Protein AF-A0A0R2H133-F1 (afdb_monomer_lite)

pLDDT: mean 71.97, std 18.4, range [38.16, 90.69]

Organism: NCBI:txid148604

Foldseek 3Di:
DDPVVPVVVVVVPVPPPDPPVVLVVVLLVVLVVCVVVVHDPLVNLVVQCVSVVHDSVVSVVVVVVSD

Radius of gyration: 15.89 Å; chains: 1; bounding box: 27×43×35 Å

Secondary structure (DSSP, 8-state):
--GGGTTTTHHHHTTSS-TTHHHHHHHHHHHHHHHHTT--HHHHHHHHHHHHT--HHHHHHHHHHH-

Structure (mmCIF, N/CA/C/O backbone):
data_AF-A0A0R2H133-F1
#
_entry.id   AF-A0A0R2H133-F1
#
loop_
_atom_site.group_PDB
_atom_site.id
_atom_site.type_symbol
_atom_site.label_atom_id
_atom_site.label_alt_id
_atom_site.label_comp_id
_atom_site.label_asym_id
_atom_site.label_entity_id
_atom_site.label_seq_id
_atom_site.pdbx_PDB_ins_code
_atom_site.Cartn_x
_atom_site.Cartn_y
_atom_site.Cartn_z
_atom_site.occupancy
_atom_site.B_iso_or_equiv
_atom_site.auth_seq_id
_atom_site.auth_comp_id
_atom_site.auth_asym_id
_atom_site.auth_atom_id
_atom_site.pdbx_PDB_model_num
ATOM 1 N N . MET A 1 1 ? -16.090 -31.924 -24.427 1.00 38.16 1 MET A N 1
ATOM 2 C CA . MET A 1 1 ? -14.669 -31.507 -24.474 1.00 38.16 1 MET A CA 1
ATOM 3 C C . MET A 1 1 ? -14.564 -30.155 -23.775 1.00 38.16 1 MET A C 1
ATOM 5 O O . MET A 1 1 ? -15.474 -29.351 -23.908 1.00 38.16 1 MET A O 1
ATOM 9 N N . ASN A 1 2 ? -13.577 -29.996 -22.898 1.00 42.81 2 ASN A N 1
ATOM 10 C CA . ASN A 1 2 ? -13.639 -29.197 -21.669 1.00 42.81 2 ASN A CA 1
ATOM 11 C C . ASN A 1 2 ? -13.422 -27.678 -21.904 1.00 42.81 2 ASN A C 1
ATOM 13 O O . ASN A 1 2 ? -12.330 -27.271 -22.290 1.00 42.81 2 ASN A O 1
ATOM 17 N N . LEU A 1 3 ? -14.435 -26.838 -21.641 1.00 50.22 3 LEU A N 1
ATOM 18 C CA . LEU A 1 3 ? -14.367 -25.363 -21.747 1.00 50.22 3 LEU A CA 1
ATOM 19 C C . LEU A 1 3 ? -13.476 -24.703 -20.673 1.00 50.22 3 LEU A C 1
ATOM 21 O O . LEU A 1 3 ? -13.200 -23.509 -20.752 1.00 50.22 3 LEU A O 1
ATOM 25 N N . GLN A 1 4 ? -12.982 -25.466 -19.692 1.00 54.12 4 GLN A N 1
ATOM 26 C CA . GLN A 1 4 ? -12.187 -24.939 -18.578 1.00 54.12 4 GLN A CA 1
ATOM 27 C C . GLN A 1 4 ? -10.736 -24.578 -18.938 1.00 54.12 4 GLN A C 1
ATOM 29 O O . GLN A 1 4 ? -10.058 -23.936 -18.140 1.00 54.12 4 GLN A O 1
ATOM 34 N N . MET A 1 5 ? -10.246 -24.943 -20.129 1.00 47.97 5 MET A N 1
ATOM 35 C CA . MET A 1 5 ? -8.862 -24.643 -20.529 1.00 47.97 5 MET A CA 1
ATOM 36 C C . MET A 1 5 ? -8.655 -23.245 -21.122 1.00 47.97 5 MET A C 1
ATOM 38 O O . MET A 1 5 ? -7.513 -22.829 -21.245 1.00 47.97 5 MET A O 1
ATOM 42 N N . ARG A 1 6 ? -9.711 -22.485 -21.447 1.00 50.97 6 ARG A N 1
ATOM 43 C CA . ARG A 1 6 ? -9.543 -21.145 -22.048 1.00 50.97 6 ARG A CA 1
ATOM 44 C C . ARG A 1 6 ? -9.304 -20.021 -21.039 1.00 50.97 6 ARG A C 1
ATOM 46 O O . ARG A 1 6 ? -8.782 -18.986 -21.421 1.00 50.97 6 ARG A O 1
ATOM 53 N N . LEU A 1 7 ? -9.626 -20.230 -19.762 1.00 51.03 7 LEU A N 1
ATOM 54 C CA . LEU A 1 7 ? -9.500 -19.185 -18.738 1.00 51.03 7 LEU A CA 1
ATOM 55 C C . LEU A 1 7 ? -8.074 -19.037 -18.173 1.00 51.03 7 LEU A C 1
ATOM 57 O O . LEU A 1 7 ? -7.807 -18.124 -17.395 1.00 51.03 7 LEU A O 1
ATOM 61 N N . LYS A 1 8 ? -7.153 -19.955 -18.503 1.00 49.38 8 LYS A N 1
ATOM 62 C CA . LYS A 1 8 ? -5.774 -19.917 -17.987 1.00 49.38 8 LYS A CA 1
ATOM 63 C C . LYS A 1 8 ? -4.808 -19.121 -18.862 1.00 49.38 8 LYS A C 1
ATOM 65 O O . LYS A 1 8 ? -3.788 -18.674 -18.341 1.00 49.38 8 LYS A O 1
ATOM 70 N N . ASP A 1 9 ? -5.128 -18.906 -20.134 1.00 48.12 9 ASP A N 1
ATOM 71 C CA . ASP A 1 9 ? -4.222 -18.230 -21.067 1.00 48.12 9 ASP A CA 1
ATOM 72 C C . ASP A 1 9 ? -4.327 -16.699 -21.018 1.00 48.12 9 ASP A C 1
ATOM 74 O O . ASP A 1 9 ? -3.328 -16.015 -21.231 1.00 48.12 9 ASP A O 1
ATOM 78 N N . GLU A 1 10 ? -5.462 -16.137 -20.592 1.00 47.81 10 GLU A N 1
ATOM 79 C CA . GLU A 1 10 ? -5.584 -14.680 -20.403 1.00 47.81 10 GLU A CA 1
ATOM 80 C C . GLU A 1 10 ? -4.791 -14.170 -19.189 1.00 47.81 10 GLU A C 1
ATOM 82 O O . GLU A 1 10 ? -4.341 -13.029 -19.177 1.00 47.81 10 GLU A O 1
ATOM 87 N N . ARG A 1 11 ? -4.491 -15.031 -18.203 1.00 48.44 11 ARG A N 1
ATOM 88 C CA . ARG A 1 11 ? -3.620 -14.664 -17.069 1.00 48.44 11 ARG A CA 1
ATOM 89 C C . ARG A 1 11 ? -2.133 -14.583 -17.457 1.00 48.44 11 ARG A C 1
ATOM 91 O O . ARG A 1 11 ? -1.324 -14.108 -16.667 1.00 48.44 11 ARG A O 1
ATOM 98 N N . ARG A 1 12 ? -1.739 -15.062 -18.643 1.00 47.50 12 ARG A N 1
ATOM 99 C CA . ARG A 1 12 ? -0.330 -15.071 -19.086 1.00 47.50 12 ARG A CA 1
ATOM 100 C C . ARG A 1 12 ? 0.007 -14.026 -20.145 1.00 47.50 12 ARG A C 1
ATOM 102 O O . ARG A 1 12 ? 1.191 -13.811 -20.380 1.00 47.50 12 ARG A O 1
ATOM 109 N N . LEU A 1 13 ? -0.985 -13.372 -20.747 1.00 47.22 13 LEU A N 1
ATOM 110 C CA . LEU A 1 13 ? -0.761 -12.379 -21.805 1.00 47.22 13 LEU A CA 1
ATOM 111 C C . LEU A 1 13 ? -0.595 -10.938 -21.289 1.00 47.22 13 LEU A C 1
ATOM 113 O O . LEU A 1 13 ? -0.072 -10.106 -22.015 1.00 47.22 13 LEU A O 1
ATOM 117 N N . GLY A 1 14 ? -0.926 -10.653 -20.026 1.00 45.22 14 GLY A N 1
ATOM 118 C CA . GLY A 1 14 ? -0.714 -9.333 -19.405 1.00 45.22 14 GLY A CA 1
ATOM 119 C C . GLY A 1 14 ? 0.690 -9.084 -18.830 1.00 45.22 14 GLY A C 1
ATOM 120 O O . GLY A 1 14 ? 0.863 -8.158 -18.050 1.00 45.22 14 GLY A O 1
ATOM 121 N N . LEU A 1 15 ? 1.684 -9.929 -19.136 1.00 51.53 15 LEU A N 1
ATOM 122 C CA . LEU A 1 15 ? 3.034 -9.854 -18.546 1.00 51.53 15 LEU A CA 1
ATOM 123 C C . LEU A 1 15 ? 4.112 -9.301 -19.495 1.00 51.53 15 LEU A C 1
ATOM 125 O O . LEU A 1 15 ? 5.278 -9.260 -19.106 1.00 51.53 15 LEU A O 1
ATOM 129 N N . SER A 1 16 ? 3.762 -8.891 -20.721 1.00 47.56 16 SER A N 1
ATOM 130 C CA . SER A 1 16 ? 4.768 -8.567 -21.749 1.00 47.56 16 SER A CA 1
ATOM 131 C C . SER A 1 16 ? 4.712 -7.179 -22.383 1.00 47.56 16 SER A C 1
ATOM 133 O O . SER A 1 16 ? 5.563 -6.915 -23.224 1.00 47.56 16 SER A O 1
ATOM 135 N N . GLU A 1 17 ? 3.849 -6.263 -21.943 1.00 44.00 17 GLU A N 1
ATOM 136 C CA . GLU A 1 17 ? 3.909 -4.855 -22.368 1.00 44.00 17 GLU A CA 1
ATOM 137 C C . GLU A 1 17 ? 3.586 -3.930 -21.182 1.00 44.00 17 GLU A C 1
ATOM 139 O O . GLU A 1 17 ? 2.446 -3.858 -20.743 1.00 44.00 17 GLU A O 1
ATOM 144 N N . GLY A 1 18 ? 4.601 -3.236 -20.644 1.00 43.91 18 GLY A N 1
ATOM 145 C CA . GLY A 1 18 ? 4.406 -2.100 -19.728 1.00 43.91 18 GLY A CA 1
ATOM 146 C C . GLY A 1 18 ? 4.824 -2.309 -18.267 1.00 43.91 18 GLY A C 1
ATOM 147 O O . GLY A 1 18 ? 4.014 -2.146 -17.360 1.00 43.91 18 GLY A O 1
ATOM 148 N N . SER A 1 19 ? 6.105 -2.589 -18.000 1.00 46.78 19 SER A N 1
ATOM 149 C CA . SER A 1 19 ? 6.703 -2.716 -16.651 1.00 46.78 19 SER A CA 1
ATOM 150 C C . SER A 1 19 ? 6.694 -1.440 -15.773 1.00 46.78 19 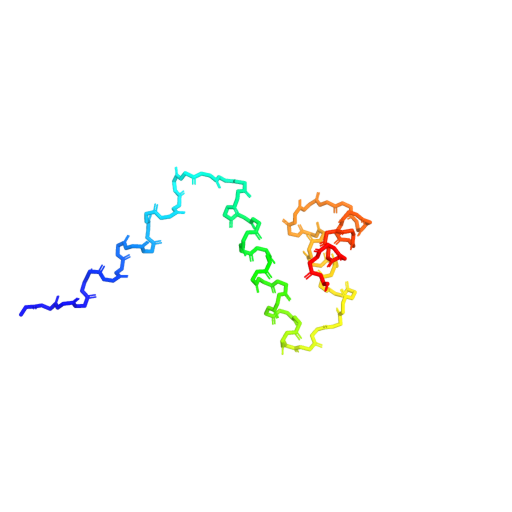SER A C 1
ATOM 152 O O . SER A 1 19 ? 7.510 -1.322 -14.861 1.00 46.78 19 SER A O 1
ATOM 154 N N . ALA A 1 20 ? 5.796 -0.485 -16.025 1.00 47.53 20 ALA A N 1
ATOM 155 C CA . ALA A 1 20 ? 5.596 0.715 -15.211 1.00 47.53 20 ALA A CA 1
ATOM 156 C C . ALA A 1 20 ? 4.127 0.865 -14.773 1.00 47.53 20 ALA A C 1
ATOM 158 O O . ALA A 1 20 ? 3.873 1.023 -13.585 1.00 47.53 20 ALA A O 1
ATOM 159 N N . GLU A 1 21 ? 3.161 0.708 -15.683 1.00 47.22 21 GLU A N 1
ATOM 160 C CA . GLU A 1 21 ? 1.728 0.842 -15.363 1.00 47.22 21 GLU A CA 1
ATOM 161 C C . GLU A 1 21 ? 1.154 -0.370 -14.617 1.00 47.22 21 GLU A C 1
ATOM 163 O O . GLU A 1 21 ? 0.437 -0.200 -13.633 1.00 47.22 21 GLU A O 1
ATOM 168 N N . GLY A 1 22 ? 1.544 -1.597 -14.983 1.00 49.38 22 GLY A N 1
ATOM 169 C CA . GLY A 1 22 ? 1.050 -2.801 -14.299 1.00 49.38 22 GLY A CA 1
ATOM 170 C C . GLY A 1 22 ? 1.568 -2.962 -12.863 1.00 49.38 22 GLY A C 1
ATOM 171 O O . GLY A 1 22 ? 0.907 -3.577 -12.030 1.00 49.38 22 GLY A O 1
ATOM 172 N N . CYS A 1 23 ? 2.738 -2.390 -12.550 1.00 54.78 23 CYS A N 1
ATOM 173 C CA . CYS A 1 23 ? 3.259 -2.342 -11.180 1.00 54.78 23 CYS A CA 1
ATOM 174 C C . CYS A 1 23 ? 2.479 -1.351 -10.311 1.00 54.78 23 CYS A C 1
ATOM 176 O O . CYS A 1 23 ? 2.270 -1.622 -9.129 1.00 54.78 23 CYS A O 1
ATOM 178 N N . ASP A 1 24 ? 2.057 -0.218 -10.877 1.00 61.78 24 ASP A N 1
ATOM 179 C CA . ASP A 1 24 ? 1.257 0.780 -10.168 1.00 61.78 24 ASP A CA 1
ATOM 180 C C . ASP A 1 24 ? -0.115 0.218 -9.807 1.00 61.78 24 ASP A C 1
ATOM 182 O O . ASP A 1 24 ? -0.492 0.237 -8.639 1.00 61.78 24 ASP A O 1
ATOM 186 N N . GLU A 1 25 ? -0.807 -0.382 -10.775 1.00 62.53 25 GLU A N 1
ATOM 187 C CA . GLU A 1 25 ? -2.145 -0.945 -10.571 1.00 62.53 25 GLU A CA 1
ATOM 188 C C . GLU A 1 25 ? -2.136 -2.075 -9.523 1.00 62.53 25 GLU A C 1
ATOM 190 O O . GLU A 1 25 ? -2.962 -2.088 -8.610 1.00 62.53 25 GLU A O 1
ATOM 195 N N . MET A 1 26 ? -1.120 -2.952 -9.550 1.00 70.50 26 MET A N 1
ATOM 196 C CA . MET A 1 26 ? -0.912 -3.961 -8.499 1.00 70.50 26 MET A CA 1
ATOM 197 C C . MET A 1 26 ? -0.574 -3.350 -7.132 1.00 70.50 26 MET A C 1
ATOM 199 O O . MET A 1 26 ? -0.951 -3.909 -6.103 1.00 70.50 26 MET A O 1
ATOM 203 N N . THR A 1 27 ? 0.145 -2.225 -7.096 1.00 76.06 27 THR A N 1
ATOM 204 C CA . THR A 1 27 ? 0.509 -1.552 -5.840 1.00 76.06 27 THR A CA 1
ATOM 205 C C . THR A 1 27 ? -0.708 -0.900 -5.191 1.00 76.06 27 THR A C 1
ATOM 207 O O . THR A 1 27 ? -0.862 -0.978 -3.974 1.00 76.06 27 THR A O 1
ATOM 210 N N . VAL A 1 28 ? -1.588 -0.297 -5.990 1.00 79.62 28 VAL A N 1
ATOM 211 C CA . VAL A 1 28 ? -2.849 0.289 -5.523 1.00 79.62 28 VAL A CA 1
ATOM 212 C C . VAL A 1 28 ? -3.776 -0.793 -4.970 1.00 79.62 28 VAL A C 1
ATOM 214 O O . VAL A 1 28 ? -4.241 -0.672 -3.836 1.00 79.62 28 VAL A O 1
ATOM 217 N N . ASP A 1 29 ? -3.989 -1.883 -5.715 1.00 83.06 29 ASP A N 1
ATOM 218 C CA . ASP A 1 29 ? -4.824 -3.011 -5.272 1.00 83.06 29 ASP A CA 1
ATOM 219 C C . ASP A 1 29 ? -4.283 -3.633 -3.970 1.00 83.06 29 ASP A C 1
ATOM 221 O O . ASP A 1 29 ? -5.026 -3.897 -3.020 1.00 83.06 29 ASP A O 1
ATOM 225 N N . TRP A 1 30 ? -2.955 -3.748 -3.863 1.00 84.62 30 TRP A N 1
ATOM 226 C CA . TRP A 1 30 ? -2.290 -4.200 -2.646 1.00 84.62 30 TRP A CA 1
ATOM 227 C C . TRP A 1 30 ? -2.497 -3.250 -1.458 1.00 84.62 30 TRP A C 1
ATOM 229 O O . TRP A 1 30 ? -2.821 -3.717 -0.367 1.00 84.62 30 TRP A O 1
ATOM 239 N N . ILE A 1 31 ? -2.379 -1.929 -1.643 1.00 85.81 31 ILE A N 1
ATOM 240 C CA . ILE A 1 31 ? -2.652 -0.934 -0.589 1.00 85.81 31 ILE A CA 1
ATOM 241 C C . ILE A 1 31 ? -4.092 -1.063 -0.081 1.00 85.81 31 ILE A C 1
ATOM 243 O O . ILE A 1 31 ? -4.300 -1.126 1.135 1.00 85.81 31 ILE A O 1
ATOM 247 N N . TYR A 1 32 ? -5.075 -1.167 -0.979 1.00 85.44 32 TYR A N 1
ATOM 248 C CA . TYR A 1 32 ? -6.477 -1.355 -0.597 1.00 85.44 32 TYR A CA 1
ATOM 249 C C . TYR A 1 32 ? -6.700 -2.672 0.153 1.00 85.44 32 TYR A C 1
ATOM 251 O O . TYR A 1 32 ? -7.396 -2.694 1.169 1.00 85.44 32 TYR A O 1
ATOM 259 N N . ALA A 1 33 ? -6.064 -3.765 -0.276 1.00 87.12 33 ALA A N 1
ATOM 260 C CA . ALA A 1 33 ? -6.129 -5.038 0.433 1.00 87.12 33 ALA A CA 1
ATOM 261 C C . ALA A 1 33 ? -5.531 -4.947 1.849 1.00 87.12 33 ALA A C 1
ATOM 263 O O . ALA A 1 33 ? -6.052 -5.558 2.785 1.00 87.12 33 ALA A O 1
ATOM 264 N N . LEU A 1 34 ? -4.452 -4.184 2.044 1.00 86.19 34 LEU A N 1
ATOM 265 C CA . LEU A 1 34 ? -3.862 -3.950 3.366 1.00 86.19 34 LEU A CA 1
ATOM 266 C C . LEU A 1 34 ? -4.771 -3.090 4.260 1.00 86.19 34 LEU A C 1
ATOM 268 O O . LEU A 1 34 ? -4.940 -3.405 5.440 1.00 86.19 34 LEU A O 1
ATOM 272 N N . GLN A 1 35 ? -5.408 -2.056 3.703 1.00 85.94 35 GLN A N 1
ATOM 273 C CA . GLN A 1 35 ? -6.404 -1.244 4.412 1.00 85.94 35 GLN A CA 1
ATOM 274 C C . GLN A 1 35 ? -7.623 -2.078 4.832 1.00 85.94 35 GLN A C 1
ATOM 276 O O . GLN A 1 35 ? -8.059 -1.993 5.978 1.00 85.94 35 GLN A O 1
ATOM 281 N N . ALA A 1 36 ? -8.140 -2.930 3.939 1.00 86.75 36 ALA A N 1
ATOM 282 C CA . ALA A 1 36 ? -9.275 -3.815 4.214 1.00 86.75 36 ALA A CA 1
ATOM 283 C C . ALA A 1 36 ? -8.970 -4.852 5.311 1.00 86.75 36 ALA A C 1
ATOM 285 O O . ALA A 1 36 ? -9.864 -5.260 6.048 1.00 86.75 36 ALA A O 1
ATOM 286 N N . GLN A 1 37 ? -7.700 -5.239 5.460 1.00 86.88 37 GLN A N 1
ATOM 287 C CA . GLN A 1 37 ? -7.216 -6.080 6.561 1.00 86.88 37 GLN A CA 1
ATOM 288 C C . GLN A 1 37 ? -7.033 -5.308 7.880 1.00 86.88 37 GLN A C 1
ATOM 290 O O . GLN A 1 37 ? -6.638 -5.897 8.886 1.00 86.88 37 GLN A O 1
ATOM 295 N N . GLY A 1 38 ? -7.306 -4.001 7.897 1.00 86.94 38 GLY A N 1
ATOM 296 C CA . GLY A 1 38 ? -7.161 -3.152 9.074 1.00 86.94 38 GLY A CA 1
ATOM 297 C C . GLY A 1 38 ? -5.707 -2.848 9.431 1.00 86.94 38 GLY A C 1
ATOM 298 O O . GLY A 1 38 ? -5.426 -2.515 10.585 1.00 86.94 38 GLY A O 1
ATOM 299 N N . MET A 1 39 ? -4.766 -2.964 8.483 1.00 88.25 39 MET A N 1
ATOM 300 C CA . MET A 1 39 ? -3.401 -2.520 8.752 1.00 88.25 39 MET A CA 1
ATOM 301 C C . MET A 1 39 ? -3.374 -1.010 9.019 1.00 88.25 39 MET A C 1
ATOM 303 O O . MET A 1 39 ? -4.008 -0.234 8.302 1.00 88.25 39 MET A O 1
ATOM 307 N N . PRO A 1 40 ? -2.587 -0.559 10.008 1.00 89.31 40 PRO A N 1
ATOM 308 C CA . PRO A 1 40 ? -2.398 0.860 10.238 1.00 89.31 40 PRO A CA 1
ATOM 309 C C . PRO A 1 40 ? -1.631 1.480 9.068 1.00 89.31 40 PRO A C 1
ATOM 311 O O . PRO A 1 40 ? -0.624 0.932 8.615 1.00 89.31 40 PRO A O 1
ATOM 314 N N . GLN A 1 41 ? -2.061 2.672 8.648 1.00 86.38 41 GLN A N 1
ATOM 315 C CA . GLN A 1 41 ? -1.481 3.444 7.542 1.00 86.38 41 GLN A CA 1
ATOM 316 C C . GLN A 1 41 ? 0.052 3.484 7.564 1.00 86.38 41 GLN A C 1
ATOM 318 O O . GLN A 1 41 ? 0.686 3.338 6.525 1.00 86.38 41 GLN A O 1
ATOM 323 N N . LYS A 1 42 ? 0.660 3.633 8.747 1.00 89.94 42 LYS A N 1
ATOM 324 C CA . LYS A 1 42 ? 2.120 3.659 8.902 1.00 89.94 42 LYS A CA 1
ATOM 325 C C . LYS A 1 42 ? 2.795 2.403 8.329 1.00 89.94 42 LYS A C 1
ATOM 327 O O . LYS A 1 42 ? 3.748 2.536 7.572 1.00 89.94 42 LYS A O 1
ATOM 332 N N . GLN A 1 43 ? 2.252 1.218 8.619 1.00 89.12 43 GLN A N 1
ATOM 333 C CA . GLN A 1 43 ? 2.786 -0.046 8.100 1.00 89.12 43 GLN A CA 1
ATOM 334 C C . GLN A 1 43 ? 2.568 -0.176 6.590 1.00 89.12 43 GLN A C 1
ATOM 336 O O . GLN A 1 43 ? 3.433 -0.698 5.896 1.00 89.12 43 GLN A O 1
ATOM 341 N N . ILE A 1 44 ? 1.452 0.343 6.070 1.00 89.00 44 ILE A N 1
ATOM 342 C CA . ILE A 1 44 ? 1.167 0.340 4.629 1.00 89.00 44 ILE A CA 1
ATOM 343 C C . ILE A 1 44 ? 2.159 1.239 3.881 1.00 89.00 44 ILE A C 1
ATOM 345 O O . ILE A 1 44 ? 2.721 0.826 2.872 1.00 89.00 44 ILE A O 1
ATOM 349 N N . VAL A 1 45 ? 2.435 2.436 4.404 1.00 90.56 45 VAL A N 1
ATOM 350 C CA . VAL A 1 45 ? 3.414 3.374 3.832 1.00 90.56 45 VAL A CA 1
ATOM 351 C C . VAL A 1 45 ? 4.839 2.817 3.910 1.00 90.56 45 VAL A C 1
ATOM 353 O O . VAL A 1 45 ? 5.594 2.945 2.950 1.00 90.56 45 VAL A O 1
ATOM 356 N N . GLU A 1 46 ? 5.218 2.166 5.013 1.00 90.06 46 GLU A N 1
ATOM 357 C CA . GLU A 1 46 ? 6.515 1.483 5.134 1.00 90.06 46 GLU A CA 1
ATOM 358 C C . GLU A 1 46 ? 6.647 0.342 4.115 1.00 90.06 46 GLU A C 1
ATOM 360 O O . GLU A 1 46 ? 7.661 0.235 3.423 1.00 90.06 46 GLU A O 1
ATOM 365 N N . ALA A 1 47 ? 5.605 -0.476 3.967 1.00 86.75 47 ALA A N 1
ATOM 366 C CA . ALA A 1 47 ? 5.580 -1.576 3.010 1.00 86.75 47 ALA A CA 1
ATOM 367 C C . ALA A 1 47 ? 5.625 -1.064 1.557 1.00 86.75 47 ALA A C 1
ATOM 369 O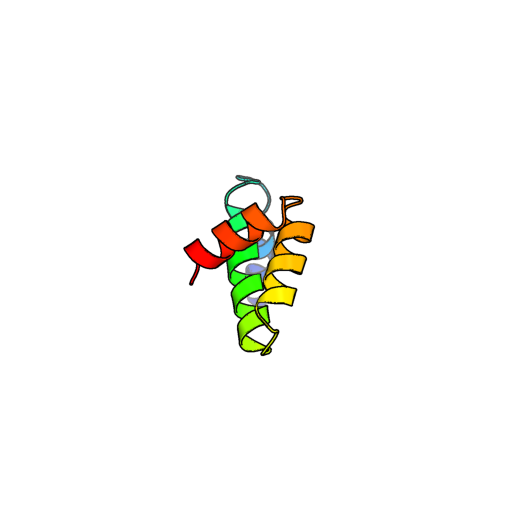 O . ALA A 1 47 ? 6.344 -1.618 0.727 1.00 86.75 47 ALA A O 1
ATOM 370 N N . LEU A 1 48 ? 4.939 0.042 1.267 1.00 87.25 48 LEU A N 1
ATOM 371 C CA . LEU A 1 48 ? 4.980 0.747 -0.012 1.00 87.25 48 LEU A CA 1
ATOM 372 C C . LEU A 1 48 ? 6.373 1.309 -0.328 1.00 87.25 48 LEU A C 1
ATOM 374 O O . LEU A 1 48 ? 6.859 1.149 -1.450 1.00 87.25 48 LEU A O 1
ATOM 378 N N . ALA A 1 49 ? 7.035 1.926 0.656 1.00 89.62 49 ALA A N 1
ATOM 379 C CA . ALA A 1 49 ? 8.399 2.430 0.513 1.00 89.62 49 ALA A CA 1
ATOM 380 C C . ALA A 1 49 ? 9.371 1.301 0.144 1.00 89.62 49 ALA A C 1
ATOM 382 O O . ALA A 1 49 ? 10.181 1.448 -0.772 1.00 89.62 49 ALA A O 1
ATOM 383 N N . LEU A 1 50 ? 9.240 0.143 0.802 1.00 86.62 50 LEU A N 1
ATOM 384 C CA . LEU A 1 50 ? 10.039 -1.048 0.513 1.00 86.62 50 LEU A CA 1
ATOM 385 C C . LEU A 1 50 ? 9.722 -1.644 -0.865 1.00 86.62 50 LEU A C 1
ATOM 387 O O . LEU A 1 50 ? 10.645 -1.963 -1.615 1.00 86.62 50 LEU A O 1
ATOM 391 N N . ALA A 1 51 ? 8.439 -1.769 -1.213 1.00 83.81 51 ALA A N 1
ATOM 392 C CA . ALA A 1 51 ? 7.988 -2.369 -2.467 1.00 83.81 51 ALA A CA 1
ATOM 393 C C . ALA A 1 51 ? 8.443 -1.562 -3.692 1.00 83.81 51 ALA A C 1
ATOM 395 O O . ALA A 1 51 ? 8.949 -2.135 -4.657 1.00 83.81 51 ALA A O 1
ATOM 396 N N . ARG A 1 52 ? 8.328 -0.229 -3.634 1.00 80.75 52 ARG A N 1
ATOM 397 C CA . ARG A 1 52 ? 8.745 0.669 -4.725 1.00 80.75 52 ARG A CA 1
ATOM 398 C C . ARG A 1 52 ? 10.198 1.132 -4.616 1.00 80.75 52 ARG A C 1
ATOM 400 O O . ARG A 1 52 ? 10.680 1.792 -5.530 1.00 80.75 52 ARG A O 1
ATOM 407 N N . LYS A 1 53 ? 10.903 0.775 -3.533 1.00 86.44 53 LYS A N 1
ATOM 408 C CA . LYS A 1 53 ? 12.268 1.240 -3.215 1.00 86.44 53 LYS A CA 1
ATOM 409 C C . LYS A 1 53 ? 12.392 2.769 -3.257 1.00 86.44 53 LYS A C 1
ATOM 411 O O . LYS A 1 53 ? 13.382 3.305 -3.750 1.00 86.44 53 LYS A O 1
ATOM 416 N N . ILE A 1 54 ? 11.372 3.449 -2.746 1.00 86.94 54 ILE A N 1
ATOM 417 C CA . ILE A 1 54 ? 11.293 4.910 -2.652 1.00 86.94 54 ILE A CA 1
ATOM 418 C C . ILE A 1 54 ? 11.482 5.357 -1.206 1.00 86.94 54 ILE A C 1
ATOM 420 O O . ILE A 1 54 ? 11.395 4.558 -0.269 1.00 86.94 54 ILE A O 1
ATOM 424 N N . SER A 1 55 ? 11.722 6.649 -1.005 1.00 90.69 55 SER A N 1
ATOM 425 C CA . SER A 1 55 ? 11.829 7.210 0.340 1.00 90.69 55 SER A CA 1
ATOM 426 C C .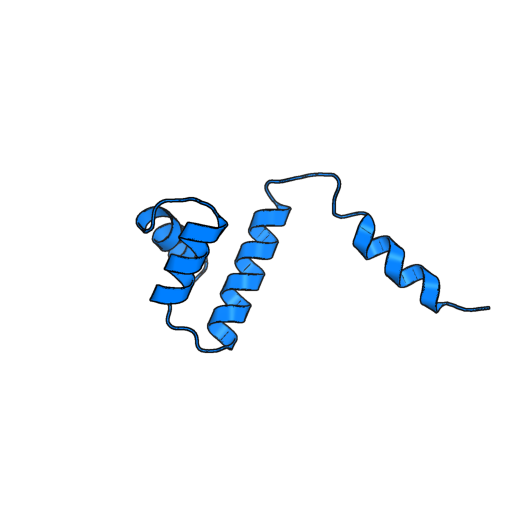 SER A 1 55 ? 10.497 7.101 1.088 1.00 90.69 55 SER A C 1
ATOM 428 O O . SER A 1 55 ? 9.429 7.176 0.480 1.00 90.69 55 SER A O 1
ATOM 430 N N . LEU A 1 56 ? 10.532 7.033 2.424 1.00 88.62 56 LEU A N 1
ATOM 431 C CA . LEU A 1 56 ? 9.308 7.026 3.241 1.00 88.62 56 LEU A CA 1
ATOM 432 C C . LEU A 1 56 ? 8.410 8.244 2.946 1.00 88.62 56 LEU A C 1
ATOM 434 O O . LEU A 1 56 ? 7.193 8.124 2.873 1.00 88.62 56 LEU A O 1
ATOM 438 N N . ALA A 1 57 ? 9.024 9.409 2.717 1.00 89.94 57 ALA A N 1
ATOM 439 C CA . ALA A 1 57 ? 8.319 10.635 2.348 1.00 89.94 57 ALA A CA 1
ATOM 440 C C . ALA A 1 57 ? 7.621 10.533 0.980 1.00 89.94 57 ALA A C 1
ATOM 442 O O . ALA A 1 57 ? 6.519 11.049 0.812 1.00 89.94 57 ALA A O 1
ATOM 443 N N . GLU A 1 58 ? 8.237 9.854 0.012 1.00 87.19 58 GLU A N 1
ATOM 444 C CA . GLU A 1 58 ? 7.652 9.625 -1.313 1.00 87.19 58 GLU A CA 1
ATOM 445 C C . GLU A 1 58 ? 6.526 8.591 -1.247 1.00 87.19 58 GLU A C 1
ATOM 447 O O . GLU A 1 58 ? 5.471 8.800 -1.836 1.00 87.19 58 GLU A O 1
ATOM 452 N N . ALA A 1 59 ? 6.697 7.524 -0.463 1.00 89.25 59 ALA A N 1
ATOM 453 C CA . ALA A 1 59 ? 5.637 6.554 -0.206 1.00 89.25 59 ALA A CA 1
ATOM 454 C C . ALA A 1 59 ? 4.435 7.201 0.488 1.00 89.25 59 ALA A C 1
ATOM 456 O O . ALA A 1 59 ? 3.292 6.921 0.139 1.00 89.25 59 ALA A O 1
ATOM 457 N N . GLN A 1 60 ? 4.678 8.110 1.433 1.00 88.81 60 GLN A N 1
ATOM 458 C CA . GLN A 1 60 ? 3.607 8.840 2.098 1.00 88.81 60 GLN A CA 1
ATOM 459 C C . GLN A 1 60 ? 2.867 9.764 1.128 1.00 88.81 60 GLN A C 1
ATOM 461 O O . GLN A 1 60 ? 1.642 9.778 1.135 1.00 88.81 60 GLN A O 1
ATOM 466 N N . ARG A 1 61 ? 3.591 10.485 0.261 1.00 88.94 61 ARG A N 1
ATOM 467 C CA . ARG A 1 61 ? 2.997 11.300 -0.814 1.00 88.94 61 ARG A CA 1
ATOM 468 C C . ARG A 1 61 ? 2.157 10.462 -1.772 1.00 88.94 61 ARG A C 1
ATOM 470 O O . ARG A 1 61 ? 1.078 10.889 -2.150 1.00 88.94 61 ARG A O 1
ATOM 477 N N . TYR A 1 62 ? 2.645 9.285 -2.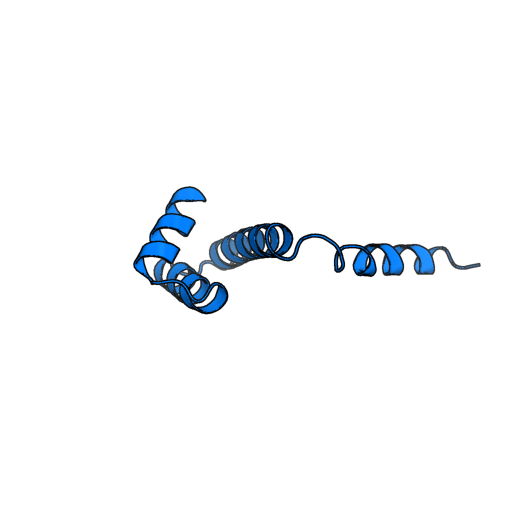145 1.00 86.00 62 TYR A N 1
ATOM 478 C CA . TYR A 1 62 ? 1.931 8.374 -3.031 1.00 86.00 62 TYR A CA 1
ATOM 479 C C . TYR A 1 62 ? 0.662 7.816 -2.371 1.00 86.00 62 TYR A C 1
ATOM 481 O O . TYR A 1 62 ? -0.395 7.794 -2.985 1.00 86.00 62 TYR A O 1
ATOM 489 N N . TYR A 1 63 ? 0.730 7.430 -1.096 1.00 85.62 63 TYR A N 1
ATOM 490 C CA . TYR A 1 63 ? -0.446 6.991 -0.341 1.00 85.62 63 TYR A CA 1
ATOM 491 C C . TYR A 1 63 ? -1.494 8.110 -0.184 1.00 85.62 63 TYR A C 1
ATOM 493 O O . TYR A 1 63 ? -2.689 7.851 -0.295 1.00 85.62 63 TYR A O 1
ATOM 501 N N . ASP A 1 64 ? -1.051 9.348 0.052 1.00 87.12 64 ASP A N 1
ATOM 502 C CA . ASP A 1 64 ? -1.910 10.540 0.147 1.00 87.12 64 ASP A CA 1
ATOM 503 C C . ASP A 1 64 ? -2.590 10.880 -1.190 1.00 87.12 64 ASP A C 1
ATOM 505 O O . ASP A 1 64 ? -3.707 11.369 -1.199 1.00 87.12 64 ASP A O 1
ATOM 509 N N . GLN A 1 65 ? -1.959 10.562 -2.327 1.00 83.94 65 GLN A N 1
ATOM 510 C CA . GLN A 1 65 ? -2.576 10.699 -3.655 1.00 83.94 65 GLN A CA 1
ATOM 511 C C . GLN A 1 65 ? -3.666 9.653 -3.942 1.00 83.94 65 GLN A C 1
ATOM 51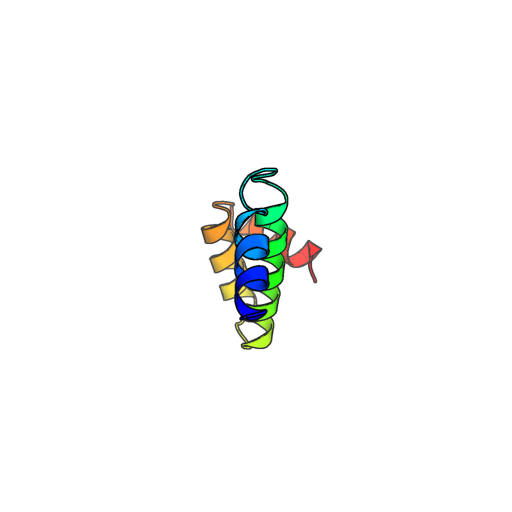3 O O . GLN A 1 65 ? -4.466 9.856 -4.853 1.00 83.94 65 GLN A O 1
ATOM 518 N N . LEU A 1 66 ? -3.673 8.531 -3.215 1.00 78.06 66 LEU A N 1
ATOM 519 C CA . LEU A 1 66 ? -4.610 7.417 -3.408 1.00 78.06 66 LEU A CA 1
ATOM 520 C C . LEU A 1 66 ? -5.802 7.429 -2.442 1.00 78.06 66 LEU A C 1
ATOM 522 O O . LEU A 1 66 ? -6.761 6.685 -2.658 1.00 78.06 66 LEU A O 1
ATOM 526 N N . THR A 1 67 ? -5.715 8.210 -1.363 1.00 66.31 67 THR A N 1
ATOM 527 C CA . THR A 1 67 ? -6.771 8.362 -0.347 1.00 66.31 67 THR A CA 1
ATOM 528 C C . THR A 1 67 ? -7.594 9.608 -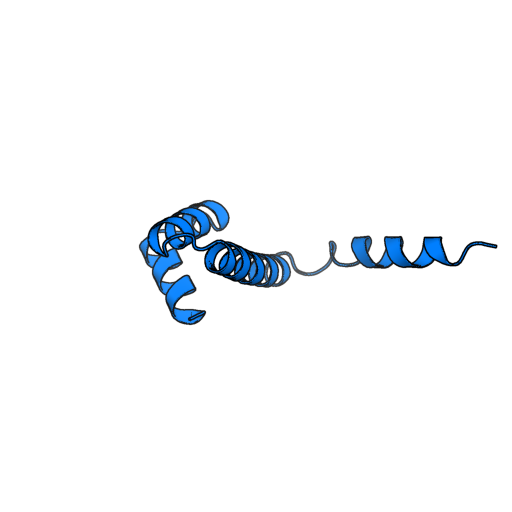0.638 1.00 66.31 67 THR A C 1
ATOM 530 O O . THR A 1 67 ? -8.832 9.534 -0.478 1.00 66.31 67 THR A O 1
#

Sequence (67 aa):
MNLQMRLKDERRLGLSEGSAEGCDEMTVDWIYALQAQGMPQKQIVEALALARKISLAEAQRYYDQLT